Protein AF-A0A6J4S8U5-F1 (afdb_monomer_lite)

Organism: NCBI:txid349277

Sequence (151 aa):
MGKKRGLGLGALLTHLTIWGVVVLVVAAVAVPLFINNRYMAWDGSAKNRLTRAAAAMDECAQSRRGSYAGCEAFTMQGLDRSLEWRDPTAEDGYFAQRRRDKVGLVFVSERGDDSFRLEATSRTGRTFAYEYQDGEVTRTRTGNAEGPVPW

Radius of gyration: 25.32 Å; chains: 1; bounding box: 42×33×89 Å

Foldseek 3Di:
DDPPPDCDVVNVVVVVVVVVVVCVVCCVPVVVVVVVVVQVVQVVVQVVLVVVLVVLLCVVCVVVVQFSQPVAQVNSCVRDVQAAEDELVPPDPPVSVVCLQPARHWYWDPGGGFWIKIWHHTPVSKIWMWITGPNDIAIFIDDDPDDTDHD

Secondary structure (DSSP, 8-state):
--------HHHHHHHHHHHHHHHHHHHHHHHHHHHHHHHHHHHHHHHHHHHHHHHHHHHHHHHTTT--TT--HHHHHHH-TTSEEE-SSSS-TTTSTTTTT-BTEEEEE---SSEEEEEEE-TTS-EEEEEEETTEEEEEEEETTEEEEE-

Structure (mmCIF, N/CA/C/O backbone):
data_AF-A0A6J4S8U5-F1
#
_entry.id   AF-A0A6J4S8U5-F1
#
loop_
_atom_site.group_PDB
_atom_site.id
_atom_site.type_symbol
_atom_site.label_atom_id
_atom_site.label_alt_id
_atom_site.label_comp_id
_atom_site.label_asym_id
_atom_site.label_entity_id
_atom_site.label_seq_id
_atom_site.pdbx_PDB_ins_code
_atom_site.Cartn_x
_atom_site.Cartn_y
_atom_site.Cartn_z
_atom_site.occupancy
_atom_site.B_iso_or_equiv
_atom_site.auth_seq_id
_atom_site.auth_comp_id
_atom_site.auth_asym_id
_atom_site.auth_atom_id
_atom_site.pdbx_PDB_model_num
ATOM 1 N N . MET A 1 1 ? 9.166 12.711 -70.339 1.00 39.44 1 MET A N 1
ATOM 2 C CA . MET A 1 1 ? 10.218 11.716 -70.012 1.00 39.44 1 MET A CA 1
ATOM 3 C C . MET A 1 1 ? 10.375 11.624 -68.496 1.00 39.44 1 MET A C 1
ATOM 5 O O . MET A 1 1 ? 11.027 12.467 -67.897 1.00 39.44 1 MET A O 1
ATOM 9 N N . GLY A 1 2 ? 9.707 10.657 -67.858 1.00 45.06 2 GLY A N 1
ATOM 10 C CA . GLY A 1 2 ? 9.738 10.467 -66.403 1.00 45.06 2 GLY A CA 1
ATOM 11 C C . GLY A 1 2 ? 10.903 9.573 -65.982 1.00 45.06 2 GLY A C 1
ATOM 12 O O . GLY A 1 2 ? 10.894 8.373 -66.245 1.00 45.06 2 GLY A O 1
ATOM 13 N N . LYS A 1 3 ? 11.916 10.153 -65.333 1.00 46.84 3 LYS A N 1
ATOM 14 C CA . LYS A 1 3 ? 13.089 9.435 -64.817 1.00 46.84 3 LYS A CA 1
ATOM 15 C C . LYS A 1 3 ? 12.703 8.703 -63.525 1.00 46.84 3 LYS A C 1
ATOM 17 O O . LYS A 1 3 ? 12.806 9.270 -62.441 1.00 46.84 3 LYS A O 1
ATOM 22 N N . LYS A 1 4 ? 12.243 7.450 -63.629 1.00 53.84 4 LYS A N 1
ATOM 23 C CA . LYS A 1 4 ? 12.067 6.558 -62.470 1.00 53.84 4 LYS A CA 1
ATOM 24 C C . LYS A 1 4 ? 13.448 6.253 -61.881 1.00 53.84 4 LYS A C 1
ATOM 26 O O . LYS A 1 4 ? 14.170 5.396 -62.381 1.00 53.84 4 LYS A O 1
ATOM 31 N N . ARG A 1 5 ? 13.845 6.996 -60.845 1.00 58.00 5 ARG A N 1
ATOM 32 C CA . ARG A 1 5 ? 15.013 6.670 -60.020 1.00 58.00 5 ARG A CA 1
ATOM 33 C C . ARG A 1 5 ? 14.644 5.445 -59.189 1.00 58.00 5 ARG A C 1
ATOM 35 O O . ARG A 1 5 ? 13.982 5.575 -58.166 1.00 58.00 5 ARG A O 1
ATOM 42 N N . GLY A 1 6 ? 15.012 4.260 -59.673 1.00 57.00 6 GLY A N 1
ATOM 43 C CA . GLY A 1 6 ? 14.990 3.054 -58.855 1.00 57.00 6 GLY A CA 1
ATOM 44 C C . GLY A 1 6 ? 15.881 3.296 -57.644 1.00 57.00 6 GLY A C 1
ATOM 45 O O . GLY A 1 6 ? 17.077 3.540 -57.800 1.00 57.00 6 GLY A O 1
ATOM 46 N N . LEU A 1 7 ? 15.281 3.310 -56.456 1.00 60.19 7 LEU A N 1
ATOM 47 C CA . LEU A 1 7 ? 16.003 3.316 -55.194 1.00 60.19 7 LEU A CA 1
ATOM 48 C C . LEU A 1 7 ? 16.856 2.038 -55.190 1.00 60.19 7 LEU A C 1
ATOM 50 O O . LEU A 1 7 ? 16.319 0.939 -55.075 1.00 60.19 7 LEU A O 1
ATOM 54 N N . GLY A 1 8 ? 18.156 2.163 -55.464 1.00 68.94 8 GLY A N 1
ATOM 55 C CA . GLY A 1 8 ? 19.032 1.002 -55.605 1.00 68.94 8 GLY A CA 1
ATOM 56 C C . GLY A 1 8 ? 19.014 0.176 -54.323 1.00 68.94 8 GLY A C 1
ATOM 57 O O . GLY A 1 8 ? 19.049 0.750 -53.235 1.00 68.94 8 GLY A O 1
ATOM 58 N N . LEU A 1 9 ? 18.985 -1.156 -54.437 1.00 69.56 9 LEU A N 1
ATOM 59 C CA . LEU A 1 9 ? 19.006 -2.066 -53.282 1.00 69.56 9 LEU A CA 1
ATOM 60 C C . LEU A 1 9 ? 20.118 -1.718 -52.277 1.00 69.56 9 LEU A C 1
ATOM 62 O O . LEU A 1 9 ? 19.907 -1.840 -51.078 1.00 69.56 9 LEU A O 1
ATOM 66 N N . GLY A 1 10 ? 21.258 -1.195 -52.743 1.00 75.62 10 GLY A N 1
ATOM 67 C CA . GLY A 1 10 ? 22.326 -0.689 -51.877 1.00 75.62 10 GLY A CA 1
ATOM 68 C C . GLY A 1 10 ? 21.901 0.470 -50.967 1.00 75.62 10 GLY A C 1
ATOM 69 O O . GLY A 1 10 ? 22.234 0.467 -49.790 1.00 75.62 10 GLY A O 1
ATOM 70 N N . ALA A 1 11 ? 21.107 1.427 -51.457 1.00 80.62 11 ALA A N 1
ATOM 71 C CA . ALA A 1 11 ? 20.596 2.518 -50.628 1.00 80.62 11 ALA A CA 1
ATOM 72 C C . ALA A 1 11 ? 19.609 2.006 -49.566 1.00 80.62 11 ALA A C 1
ATOM 74 O O . ALA A 1 11 ? 19.639 2.485 -48.435 1.00 80.62 11 ALA A O 1
ATOM 75 N N . LEU A 1 12 ? 18.776 1.017 -49.907 1.00 83.69 12 LEU A N 1
ATOM 76 C CA . LEU A 1 12 ? 17.858 0.379 -48.961 1.00 83.69 12 LEU A CA 1
ATOM 77 C C . LEU A 1 12 ? 18.617 -0.393 -47.872 1.00 83.69 12 LEU A C 1
ATOM 79 O O . LEU A 1 12 ? 18.316 -0.232 -46.692 1.00 83.69 12 LEU A O 1
ATOM 83 N N . LEU A 1 13 ? 19.627 -1.178 -48.259 1.00 86.56 13 LEU A N 1
ATOM 84 C CA . LEU A 1 13 ? 20.480 -1.923 -47.331 1.00 86.56 13 LEU A CA 1
ATOM 85 C C . LEU A 1 13 ? 21.182 -0.979 -46.354 1.00 86.56 13 LEU A C 1
ATOM 87 O O . LEU A 1 13 ? 21.056 -1.160 -45.148 1.00 86.56 13 LEU A O 1
ATOM 91 N N . THR A 1 14 ? 21.825 0.078 -46.854 1.00 90.25 14 THR A N 1
ATOM 92 C CA . THR A 1 14 ? 22.508 1.059 -46.001 1.00 90.25 14 THR A CA 1
ATOM 93 C C . THR A 1 14 ? 21.546 1.764 -45.046 1.00 90.25 14 THR A C 1
ATOM 95 O O . THR A 1 14 ? 21.882 1.953 -43.879 1.0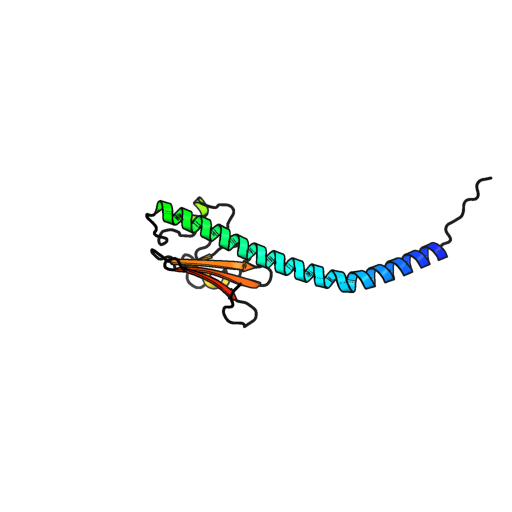0 90.25 14 THR A O 1
ATOM 98 N N . HIS A 1 15 ? 20.335 2.119 -45.492 1.00 87.31 15 HIS A N 1
ATOM 99 C CA . HIS A 1 15 ? 19.336 2.712 -44.598 1.00 87.31 15 HIS A CA 1
ATOM 100 C C . HIS A 1 15 ? 18.929 1.738 -43.491 1.00 87.31 15 HIS A C 1
ATOM 102 O O . HIS A 1 15 ? 18.913 2.132 -42.329 1.00 87.31 15 HIS A O 1
ATOM 108 N N . LEU A 1 16 ? 18.654 0.472 -43.815 1.00 90.12 16 LEU A N 1
ATOM 109 C CA . LEU A 1 16 ? 18.330 -0.540 -42.806 1.00 90.12 16 LEU A CA 1
ATOM 110 C C . LEU A 1 16 ? 19.483 -0.743 -41.812 1.00 90.12 16 LEU A C 1
ATOM 112 O O . LEU A 1 16 ? 19.236 -0.844 -40.612 1.00 90.12 16 LEU A O 1
ATOM 116 N N . THR A 1 17 ? 20.735 -0.733 -42.280 1.00 91.06 17 THR A N 1
ATOM 117 C CA . THR A 1 17 ? 21.914 -0.839 -41.409 1.00 91.06 17 THR A CA 1
ATOM 118 C C . THR A 1 17 ? 22.030 0.352 -40.459 1.00 91.06 17 THR A C 1
ATOM 120 O O . THR A 1 17 ? 22.195 0.155 -39.257 1.00 91.06 17 THR A O 1
ATOM 123 N N . ILE A 1 18 ? 21.907 1.585 -40.963 1.00 94.25 18 ILE A N 1
ATOM 124 C CA . ILE A 1 18 ? 22.008 2.795 -40.132 1.00 94.25 18 ILE A CA 1
ATOM 125 C C . ILE A 1 18 ? 20.870 2.836 -39.107 1.00 94.25 18 ILE A C 1
ATOM 127 O O . ILE A 1 18 ? 21.126 3.046 -37.922 1.00 94.25 18 ILE A O 1
ATOM 131 N N .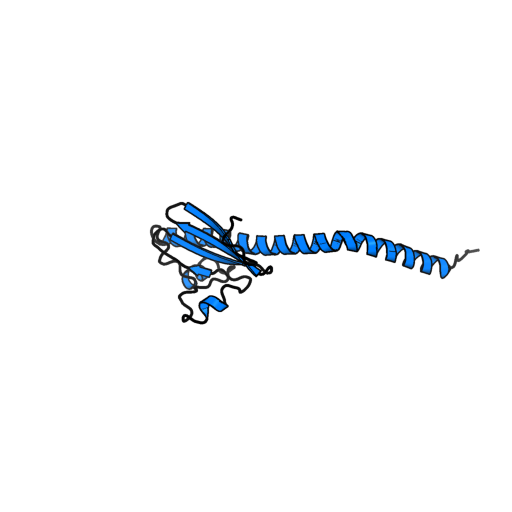 TRP A 1 19 ? 19.630 2.577 -39.533 1.00 94.50 19 TRP A N 1
ATOM 132 C CA . TRP A 1 19 ? 18.485 2.517 -38.621 1.00 94.50 19 TRP A CA 1
ATOM 133 C C . TRP A 1 19 ? 18.662 1.439 -37.551 1.00 94.50 19 TRP A C 1
ATOM 135 O O . TRP A 1 19 ? 18.369 1.694 -36.385 1.00 94.50 19 TRP A O 1
ATOM 145 N N . GLY A 1 20 ? 19.205 0.273 -37.911 1.00 92.75 20 GLY A N 1
ATOM 146 C CA . GLY A 1 20 ? 19.530 -0.784 -36.955 1.00 92.75 20 GLY A CA 1
ATOM 147 C C . GLY A 1 20 ? 20.518 -0.322 -35.883 1.00 92.75 20 GLY A C 1
ATOM 148 O O . GLY A 1 20 ? 20.254 -0.491 -34.695 1.00 92.75 20 GLY A O 1
ATOM 149 N N . VAL A 1 21 ? 21.618 0.328 -36.279 1.00 93.50 21 VAL A N 1
ATOM 150 C CA . VAL A 1 21 ? 22.616 0.854 -35.330 1.00 93.50 21 VAL A CA 1
ATOM 151 C C . VAL A 1 21 ? 22.014 1.920 -34.413 1.00 93.50 21 VAL A C 1
ATOM 153 O O . VAL A 1 21 ? 22.234 1.878 -33.203 1.00 93.50 21 VAL A O 1
ATOM 156 N N . VAL A 1 22 ? 21.211 2.842 -34.950 1.00 94.12 22 VAL A N 1
ATOM 157 C CA . VAL A 1 22 ? 20.546 3.879 -34.142 1.00 94.12 22 VAL A CA 1
ATOM 158 C C . VAL A 1 22 ? 19.613 3.250 -33.104 1.00 94.12 22 VAL A C 1
ATOM 160 O O . VAL A 1 22 ? 19.660 3.629 -31.934 1.00 94.12 22 VAL A O 1
ATOM 163 N N . VAL A 1 23 ? 18.808 2.256 -33.494 1.00 93.31 23 VAL A N 1
ATOM 164 C CA . VAL A 1 23 ? 17.908 1.553 -32.566 1.00 93.31 23 VAL A CA 1
ATOM 165 C C . VAL A 1 23 ? 18.691 0.840 -31.464 1.00 93.31 23 VAL A C 1
ATOM 167 O O . VAL A 1 23 ? 18.280 0.910 -30.309 1.00 93.31 23 VAL A O 1
ATOM 170 N N . LEU A 1 24 ? 19.830 0.214 -31.777 1.00 92.62 24 LEU A N 1
ATOM 171 C CA . LEU A 1 24 ? 20.667 -0.455 -30.774 1.00 92.62 24 LEU A CA 1
ATOM 172 C C . LEU A 1 24 ? 21.190 0.523 -29.713 1.00 92.62 24 LEU A C 1
ATOM 174 O O . LEU A 1 24 ? 21.107 0.237 -28.518 1.00 92.62 24 LEU A O 1
ATOM 178 N N . VAL A 1 25 ? 21.678 1.693 -30.133 1.00 93.06 25 VAL A N 1
ATOM 179 C CA . VAL A 1 25 ? 22.194 2.715 -29.209 1.00 93.06 25 VAL A CA 1
ATOM 180 C C . VAL A 1 25 ? 21.071 3.303 -28.353 1.00 93.06 25 VAL A C 1
ATOM 182 O O . VAL A 1 25 ? 21.223 3.436 -27.139 1.00 93.06 25 VAL A O 1
ATOM 185 N N . VAL A 1 26 ? 19.917 3.612 -28.953 1.00 93.56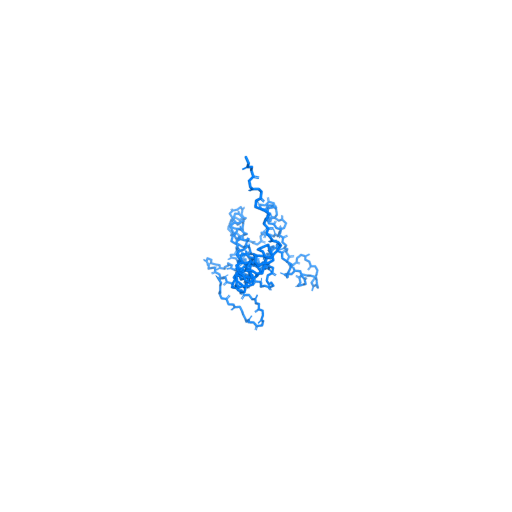 26 VAL A N 1
ATOM 186 C CA . VAL A 1 26 ? 18.763 4.147 -28.213 1.00 93.56 26 VAL A CA 1
ATOM 187 C C . VAL A 1 26 ? 18.217 3.114 -27.225 1.00 93.56 26 VAL A C 1
ATOM 189 O O . VAL A 1 26 ? 17.947 3.454 -26.072 1.00 93.56 26 VAL A O 1
ATOM 192 N N . ALA A 1 27 ? 18.091 1.849 -27.634 1.00 92.06 27 ALA A N 1
ATOM 193 C CA . ALA A 1 27 ? 17.595 0.779 -26.775 1.00 92.06 27 ALA A CA 1
ATOM 194 C C . ALA A 1 27 ? 18.488 0.566 -25.544 1.00 92.06 27 ALA A C 1
ATOM 196 O O . ALA A 1 27 ? 17.960 0.355 -24.453 1.00 92.06 27 ALA A O 1
ATOM 197 N N . ALA A 1 28 ? 19.812 0.691 -25.687 1.00 92.44 28 ALA A N 1
ATOM 198 C CA . ALA A 1 28 ? 20.752 0.527 -24.579 1.00 92.44 28 ALA A CA 1
ATOM 199 C C . ALA A 1 28 ? 20.475 1.483 -23.403 1.00 92.44 28 ALA A C 1
ATOM 201 O O . ALA A 1 28 ? 20.601 1.083 -22.248 1.00 92.44 28 ALA A O 1
ATOM 202 N N . VAL A 1 29 ? 20.053 2.723 -23.678 1.00 88.62 29 VAL A N 1
ATOM 203 C CA . VAL A 1 29 ? 19.744 3.716 -22.632 1.00 88.62 29 VAL A CA 1
ATOM 204 C C . VAL A 1 29 ? 18.266 3.695 -22.247 1.00 88.62 29 VAL A C 1
ATOM 206 O O . VAL A 1 29 ? 17.918 3.823 -21.073 1.00 88.62 29 VAL A O 1
ATOM 209 N N . ALA A 1 30 ? 17.377 3.524 -23.223 1.00 87.75 30 ALA A N 1
ATOM 210 C CA . ALA A 1 30 ? 15.946 3.623 -22.990 1.00 87.75 30 ALA A CA 1
ATOM 211 C C . ALA A 1 30 ? 15.398 2.424 -22.201 1.00 87.75 30 ALA A C 1
ATOM 213 O O . ALA A 1 30 ? 14.564 2.603 -21.315 1.00 87.75 30 ALA A O 1
ATOM 214 N N . VAL A 1 31 ? 15.871 1.203 -22.477 1.00 86.38 31 VAL A N 1
ATOM 215 C CA . VAL A 1 31 ? 15.341 -0.019 -21.845 1.00 86.38 31 VAL A CA 1
ATOM 216 C C . VAL A 1 31 ? 15.522 -0.016 -20.319 1.00 86.38 31 VAL A C 1
ATOM 218 O O . VAL A 1 31 ? 14.520 -0.221 -19.626 1.00 86.38 31 VAL A O 1
ATOM 221 N N . PRO A 1 32 ? 16.714 0.275 -19.753 1.00 87.62 32 PRO A N 1
ATOM 222 C CA . PRO A 1 32 ? 16.878 0.348 -18.300 1.00 87.62 32 PRO A CA 1
ATOM 223 C C . PRO A 1 32 ? 15.963 1.390 -17.644 1.00 87.62 32 PRO A C 1
ATOM 225 O O . PRO A 1 32 ? 15.346 1.114 -16.613 1.00 87.62 32 PRO A O 1
ATOM 228 N N . LEU A 1 33 ? 15.815 2.564 -18.269 1.00 89.69 33 LEU A N 1
ATOM 229 C CA . LEU A 1 33 ? 14.939 3.631 -17.778 1.00 89.69 33 LEU A CA 1
ATOM 230 C C . LEU A 1 33 ? 13.468 3.202 -17.777 1.00 89.69 33 LEU A C 1
ATOM 232 O O . LEU A 1 33 ? 12.757 3.427 -16.796 1.00 89.69 33 LEU A O 1
ATOM 236 N N . PHE A 1 34 ? 13.014 2.540 -18.843 1.00 87.44 34 PHE A N 1
ATOM 237 C CA . PHE A 1 34 ? 11.653 2.016 -18.914 1.00 87.44 34 PHE A CA 1
ATOM 238 C C . PHE A 1 34 ? 11.378 0.981 -17.821 1.00 87.44 34 PHE A C 1
ATOM 240 O O . PHE A 1 34 ? 10.319 1.039 -17.196 1.00 87.44 34 PHE A O 1
ATOM 247 N N . ILE A 1 35 ? 12.316 0.069 -17.551 1.00 86.81 35 ILE A N 1
ATOM 248 C CA . ILE A 1 35 ? 12.167 -0.937 -16.489 1.00 86.81 35 ILE A CA 1
ATOM 249 C C . ILE A 1 35 ? 12.088 -0.261 -15.114 1.00 86.81 35 ILE A C 1
ATOM 251 O O . ILE A 1 35 ? 11.162 -0.536 -14.350 1.00 86.81 35 ILE A O 1
ATOM 255 N N . ASN A 1 36 ? 12.994 0.676 -14.820 1.00 87.69 36 ASN A N 1
ATOM 256 C CA . ASN A 1 36 ? 12.989 1.395 -13.546 1.00 87.69 36 ASN A CA 1
ATOM 257 C C . ASN A 1 36 ? 11.682 2.178 -13.330 1.00 87.69 36 ASN A C 1
ATOM 259 O O . ASN A 1 36 ? 11.056 2.068 -12.276 1.00 87.69 36 ASN A O 1
ATOM 263 N N . ASN A 1 37 ? 11.209 2.901 -14.349 1.00 88.88 37 ASN A N 1
ATOM 264 C CA . ASN A 1 37 ? 9.947 3.638 -14.269 1.00 88.88 37 ASN A CA 1
ATOM 265 C C . ASN A 1 37 ? 8.746 2.710 -14.044 1.00 88.88 37 ASN A C 1
ATOM 267 O O . ASN A 1 37 ? 7.824 3.061 -13.308 1.00 88.88 37 ASN A O 1
ATOM 271 N N . ARG A 1 38 ? 8.749 1.507 -14.635 1.00 91.00 38 ARG A N 1
ATOM 272 C CA . ARG A 1 38 ? 7.701 0.504 -14.394 1.00 91.00 38 ARG A CA 1
ATOM 273 C C . ARG A 1 38 ? 7.709 0.010 -12.951 1.00 91.00 38 ARG A C 1
ATOM 275 O O . ARG A 1 38 ? 6.637 -0.090 -12.361 1.00 91.00 38 ARG A O 1
ATOM 282 N N . TYR A 1 39 ? 8.881 -0.242 -12.374 1.00 90.81 39 TYR A N 1
ATOM 283 C CA . TYR A 1 39 ? 9.003 -0.653 -10.972 1.00 90.81 39 TYR A CA 1
ATOM 284 C C . TYR A 1 39 ? 8.505 0.436 -10.023 1.00 90.81 39 TYR A C 1
ATOM 286 O O . TYR A 1 39 ? 7.692 0.151 -9.146 1.00 90.81 39 TYR A O 1
ATOM 294 N N . MET A 1 40 ? 8.895 1.691 -10.260 1.00 89.50 40 MET A N 1
ATOM 295 C CA . MET A 1 40 ? 8.399 2.831 -9.483 1.00 89.50 40 MET A CA 1
ATOM 296 C C . MET A 1 40 ? 6.879 2.993 -9.604 1.00 89.50 40 MET A C 1
ATOM 298 O O . MET A 1 40 ? 6.207 3.256 -8.610 1.00 89.50 40 MET A O 1
ATOM 302 N N . ALA A 1 41 ? 6.313 2.783 -10.795 1.00 91.69 41 ALA A N 1
ATOM 303 C CA . ALA A 1 41 ? 4.866 2.831 -10.998 1.00 91.69 41 ALA A CA 1
ATOM 304 C C . ALA A 1 41 ? 4.127 1.702 -10.255 1.00 91.69 41 ALA A C 1
ATOM 306 O O . ALA A 1 41 ? 3.043 1.923 -9.715 1.00 91.69 41 ALA A O 1
ATOM 307 N N . TRP A 1 42 ? 4.693 0.493 -10.208 1.00 91.94 42 TRP A N 1
ATOM 308 C CA . TRP A 1 42 ? 4.106 -0.620 -9.458 1.00 91.94 42 TRP A CA 1
ATOM 309 C C . TRP A 1 42 ? 4.160 -0.398 -7.948 1.00 91.94 42 TRP A C 1
ATOM 311 O O . TRP A 1 42 ? 3.161 -0.643 -7.271 1.00 91.94 42 TRP A O 1
ATOM 321 N N . ASP A 1 43 ? 5.279 0.111 -7.437 1.00 92.06 43 ASP A N 1
ATOM 322 C CA . ASP A 1 43 ? 5.426 0.481 -6.028 1.00 92.06 43 ASP A CA 1
ATOM 323 C C . ASP A 1 43 ? 4.468 1.628 -5.671 1.00 92.06 43 ASP A C 1
ATOM 325 O O . ASP A 1 43 ? 3.731 1.548 -4.690 1.00 92.06 43 ASP A O 1
ATOM 329 N N . GLY A 1 44 ? 4.386 2.656 -6.521 1.00 92.88 44 GLY A N 1
ATOM 330 C CA . GLY A 1 44 ? 3.446 3.767 -6.368 1.00 92.88 44 GLY A CA 1
ATOM 331 C C . GLY A 1 44 ? 1.983 3.319 -6.372 1.00 92.88 44 GLY A C 1
ATOM 332 O O . GLY A 1 44 ? 1.179 3.834 -5.598 1.00 92.88 44 GLY A O 1
ATOM 333 N N . SER A 1 45 ? 1.630 2.312 -7.177 1.00 92.94 45 SER 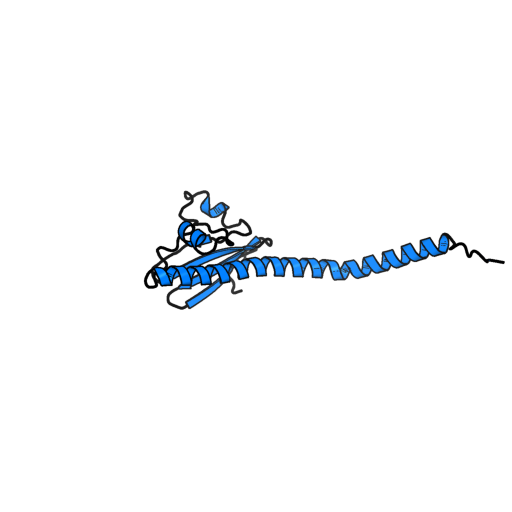A N 1
ATOM 334 C CA . SER A 1 45 ? 0.282 1.735 -7.162 1.00 92.94 45 SER A CA 1
ATOM 335 C C . SER A 1 45 ? -0.052 1.078 -5.820 1.00 92.94 45 SER A C 1
ATOM 337 O O . SER A 1 45 ? -1.163 1.269 -5.328 1.00 92.94 45 SER A O 1
ATOM 339 N N . ALA A 1 46 ? 0.887 0.343 -5.214 1.00 92.31 46 ALA A N 1
ATOM 340 C CA . ALA A 1 46 ? 0.687 -0.269 -3.899 1.00 92.31 46 ALA A CA 1
ATOM 341 C C . ALA A 1 46 ? 0.542 0.796 -2.799 1.00 92.31 46 ALA A C 1
ATOM 343 O O . ALA A 1 46 ? -0.421 0.758 -2.035 1.00 92.31 46 ALA A O 1
ATOM 344 N N . LYS A 1 47 ? 1.421 1.807 -2.787 1.00 94.19 47 LYS A N 1
ATOM 345 C CA . LYS A 1 47 ? 1.333 2.948 -1.860 1.00 94.19 47 LYS A CA 1
ATOM 346 C C . LYS A 1 47 ? -0.008 3.679 -1.969 1.00 94.19 47 LYS A C 1
ATOM 348 O O . LYS A 1 47 ? -0.661 3.921 -0.962 1.00 94.19 47 LYS A O 1
ATOM 353 N N . ASN A 1 48 ? -0.456 3.970 -3.191 1.00 94.44 48 ASN A N 1
ATOM 354 C CA . ASN A 1 48 ? -1.733 4.647 -3.425 1.00 94.44 48 ASN A CA 1
ATOM 355 C C . ASN A 1 48 ? -2.935 3.820 -2.939 1.00 94.44 48 ASN A C 1
ATOM 357 O O . ASN A 1 48 ? -3.891 4.379 -2.406 1.00 94.44 48 ASN A O 1
ATOM 361 N N . ARG A 1 49 ? -2.893 2.487 -3.090 1.00 93.88 49 ARG A N 1
ATOM 362 C CA . ARG A 1 49 ? -3.919 1.598 -2.517 1.00 93.88 49 ARG A CA 1
ATOM 363 C C . ARG A 1 49 ? -3.960 1.714 -0.998 1.00 93.88 49 ARG A C 1
ATOM 365 O O . ARG A 1 49 ? -5.050 1.836 -0.462 1.00 93.88 49 ARG A O 1
ATOM 372 N N . LEU A 1 50 ? -2.805 1.739 -0.329 1.00 94.81 50 LEU A N 1
ATOM 373 C CA . LEU A 1 50 ? -2.733 1.901 1.126 1.00 94.81 50 LEU A CA 1
ATOM 374 C C . LEU A 1 50 ? -3.264 3.252 1.595 1.00 94.81 50 LEU A C 1
ATOM 376 O O . LEU A 1 50 ? -4.017 3.299 2.556 1.00 94.81 50 LEU A O 1
ATOM 380 N N . THR A 1 51 ? -2.926 4.347 0.914 1.00 94.88 51 THR A N 1
ATOM 381 C CA . THR A 1 51 ? -3.441 5.675 1.286 1.00 94.88 51 THR A CA 1
ATOM 382 C C . THR A 1 51 ? -4.955 5.760 1.127 1.00 94.88 51 THR A C 1
ATOM 384 O O . THR A 1 51 ? -5.637 6.309 1.985 1.00 94.88 51 THR A O 1
ATOM 387 N N . ARG A 1 52 ? -5.499 5.180 0.054 1.00 95.19 52 ARG A N 1
ATOM 388 C CA . ARG A 1 52 ? -6.950 5.087 -0.128 1.00 95.19 52 ARG A CA 1
ATOM 389 C C . ARG A 1 52 ? -7.613 4.176 0.900 1.00 95.19 52 ARG A C 1
ATOM 391 O O . ARG A 1 52 ? -8.676 4.505 1.404 1.00 95.19 52 ARG A O 1
ATOM 398 N N . ALA A 1 53 ? -6.978 3.050 1.210 1.00 94.50 53 ALA A N 1
ATOM 399 C CA . ALA A 1 53 ? -7.448 2.134 2.233 1.00 94.50 53 ALA A CA 1
ATOM 400 C C . ALA A 1 53 ? -7.476 2.805 3.614 1.00 94.50 53 ALA A C 1
ATOM 402 O O . ALA A 1 53 ? -8.457 2.658 4.328 1.00 94.50 53 ALA A O 1
ATOM 403 N N . ALA A 1 54 ? -6.457 3.596 3.961 1.00 94.94 54 ALA A N 1
ATOM 404 C CA . ALA A 1 54 ? -6.438 4.381 5.193 1.00 94.94 54 ALA A CA 1
ATOM 405 C C . ALA A 1 54 ? -7.611 5.372 5.247 1.00 94.94 54 ALA A C 1
ATOM 407 O O . ALA A 1 54 ? -8.340 5.388 6.228 1.00 94.94 54 ALA A O 1
ATOM 408 N N . ALA A 1 55 ? -7.884 6.098 4.156 1.00 94.75 55 ALA A N 1
ATOM 409 C CA . ALA A 1 55 ? -9.045 6.990 4.097 1.00 94.75 55 ALA A CA 1
ATOM 410 C C . ALA A 1 55 ? -10.381 6.244 4.300 1.00 94.75 55 ALA A C 1
ATOM 412 O O . ALA A 1 55 ? -11.275 6.742 4.979 1.00 94.75 55 ALA A O 1
ATOM 413 N N . ALA A 1 56 ? -10.512 5.030 3.756 1.00 94.56 56 ALA A N 1
ATOM 414 C CA . ALA A 1 56 ? -11.680 4.191 4.010 1.00 94.56 56 ALA A CA 1
ATOM 415 C C . ALA A 1 56 ? -11.742 3.707 5.474 1.00 94.56 56 ALA A C 1
ATOM 417 O O . ALA A 1 56 ? -12.833 3.554 6.022 1.00 94.56 56 ALA A O 1
ATOM 418 N N . MET A 1 57 ? -10.596 3.437 6.116 1.00 93.81 57 MET A N 1
ATOM 419 C CA . MET A 1 57 ? -10.543 3.065 7.538 1.00 93.81 57 MET A CA 1
ATOM 420 C C . MET A 1 57 ? -11.024 4.222 8.415 1.00 93.81 57 MET A C 1
ATOM 422 O O . MET A 1 57 ? -11.801 3.992 9.338 1.00 93.81 57 MET A O 1
ATOM 426 N N . ASP A 1 58 ? -10.648 5.458 8.081 1.00 93.38 58 ASP A N 1
ATOM 427 C CA . ASP A 1 58 ? -11.124 6.656 8.778 1.00 93.38 58 ASP A CA 1
ATOM 428 C C . ASP A 1 58 ? -12.648 6.809 8.644 1.00 93.38 58 ASP A C 1
ATOM 430 O O . ASP A 1 58 ? -13.344 7.094 9.619 1.00 93.38 58 ASP A O 1
ATOM 434 N N . GLU A 1 59 ? -13.198 6.566 7.450 1.00 94.25 59 GLU A N 1
ATOM 435 C CA . GLU A 1 59 ? -14.650 6.541 7.226 1.00 94.25 59 GLU A CA 1
ATOM 436 C C . GLU A 1 59 ? -15.332 5.448 8.068 1.00 94.25 59 GLU A C 1
ATOM 438 O O . GLU A 1 59 ? -16.366 5.675 8.707 1.00 94.25 59 GLU A O 1
ATOM 443 N N . CYS A 1 60 ? -14.720 4.265 8.139 1.00 93.69 60 CYS A N 1
ATOM 444 C CA . CYS A 1 60 ? -15.202 3.174 8.971 1.00 93.69 60 CYS A CA 1
ATOM 445 C C . CYS A 1 60 ? -15.235 3.550 10.463 1.00 93.69 60 CYS A C 1
ATOM 447 O O . CYS A 1 60 ? -16.251 3.309 11.128 1.00 93.69 60 CYS A O 1
ATOM 449 N N . ALA A 1 61 ? -14.177 4.179 10.976 1.00 93.69 61 ALA A N 1
ATOM 450 C CA . ALA A 1 61 ? -14.085 4.625 12.363 1.00 93.69 61 ALA A CA 1
ATOM 451 C C . ALA A 1 61 ? -15.101 5.727 12.692 1.00 93.69 61 ALA A C 1
ATOM 453 O O . ALA A 1 61 ? -15.728 5.688 13.754 1.00 93.69 61 ALA A O 1
ATOM 454 N N . GLN A 1 62 ? -15.364 6.658 11.766 1.00 92.94 62 GLN A N 1
ATOM 455 C CA . GLN A 1 62 ? -16.395 7.691 11.947 1.00 92.94 62 GLN A CA 1
ATOM 456 C C . GLN A 1 62 ? -17.776 7.083 12.229 1.00 92.94 62 GLN A C 1
ATOM 458 O O . GLN A 1 62 ? -18.490 7.542 13.122 1.00 92.94 62 GLN A O 1
ATOM 463 N N . SER A 1 63 ? -18.132 5.995 11.539 1.00 91.81 63 SER A N 1
ATOM 464 C CA . SER A 1 63 ? -19.394 5.277 11.784 1.00 91.81 63 SER A CA 1
ATOM 465 C C . SER A 1 63 ? -19.430 4.505 13.116 1.00 91.81 63 SER A C 1
ATOM 467 O O . SER A 1 63 ? -20.501 4.110 13.579 1.00 91.81 63 SER A O 1
ATOM 469 N N . ARG A 1 64 ? -18.272 4.307 13.758 1.00 91.50 64 ARG A N 1
ATOM 470 C CA . ARG A 1 64 ? -18.066 3.464 14.949 1.00 91.50 64 ARG A CA 1
ATOM 471 C C . ARG A 1 64 ? -17.544 4.239 16.158 1.00 91.50 64 ARG A C 1
ATOM 473 O O . ARG A 1 64 ? -16.860 3.680 17.009 1.00 91.50 64 ARG A O 1
ATOM 480 N N . ARG A 1 65 ? -17.906 5.522 16.271 1.00 90.88 65 ARG A N 1
ATOM 481 C CA . ARG A 1 65 ? -17.506 6.395 17.395 1.00 90.88 65 ARG A CA 1
ATOM 482 C C . ARG A 1 65 ? -15.982 6.540 17.543 1.00 90.88 65 ARG A C 1
ATOM 484 O O . ARG A 1 65 ? -15.501 6.722 18.653 1.00 90.88 65 ARG A O 1
ATOM 491 N N . GLY A 1 66 ? -15.246 6.453 16.439 1.00 88.81 66 GLY A N 1
ATOM 492 C CA . GLY A 1 66 ? -13.787 6.560 16.409 1.00 88.81 66 GLY A CA 1
ATOM 493 C C . GLY A 1 66 ? -13.040 5.229 16.505 1.00 88.81 66 GLY A C 1
ATOM 494 O O . GLY A 1 66 ? -11.844 5.233 16.263 1.00 88.81 66 GLY A O 1
ATOM 495 N N . SER A 1 67 ? -13.716 4.104 16.778 1.00 91.62 67 SER A N 1
ATOM 496 C CA . SER A 1 67 ? -13.047 2.802 16.928 1.00 91.62 67 SER A CA 1
ATOM 497 C C . SER A 1 67 ? -12.785 2.099 15.589 1.00 91.62 67 SER A C 1
ATOM 499 O O . SER A 1 67 ? -13.699 1.948 14.767 1.00 91.62 67 SER A O 1
ATOM 501 N N . TYR A 1 68 ? -11.565 1.581 15.404 1.00 91.00 68 TYR A N 1
ATOM 502 C CA . TYR A 1 68 ? -11.180 0.759 14.245 1.00 91.00 68 TYR A CA 1
ATOM 503 C C . TYR A 1 68 ? -11.421 -0.749 14.439 1.00 91.00 68 TYR A C 1
ATOM 505 O O . TYR A 1 68 ? -11.321 -1.519 13.477 1.00 91.00 68 TYR A O 1
ATOM 513 N N . ALA A 1 69 ? -11.789 -1.204 15.642 1.00 88.44 69 ALA A N 1
ATOM 514 C CA . ALA A 1 69 ? -11.892 -2.627 15.979 1.00 88.44 69 ALA A CA 1
ATOM 515 C C . ALA A 1 69 ? -12.867 -3.385 15.052 1.00 88.44 69 ALA A C 1
ATOM 517 O O . ALA A 1 69 ? -12.609 -4.514 14.626 1.00 88.44 69 ALA A O 1
ATOM 518 N N . GLY A 1 70 ? -13.965 -2.730 14.663 1.00 86.62 70 GLY A N 1
ATOM 519 C CA . GLY A 1 70 ? -14.993 -3.282 13.774 1.00 86.62 70 GLY A CA 1
ATOM 520 C C . GLY A 1 70 ? -14.724 -3.132 12.270 1.00 86.62 70 GLY A C 1
ATOM 521 O O . GLY A 1 70 ? -15.603 -3.469 11.476 1.00 86.62 70 GLY A O 1
ATOM 522 N N . CYS A 1 71 ? -13.563 -2.615 11.865 1.00 90.25 71 CYS A N 1
ATOM 523 C CA . CYS A 1 71 ? -13.211 -2.334 10.469 1.00 90.25 71 CYS A CA 1
ATOM 524 C C . CYS A 1 71 ? -12.522 -3.525 9.788 1.00 90.25 71 CYS A C 1
ATOM 526 O O . CYS A 1 71 ? -11.415 -3.426 9.268 1.00 90.25 71 CYS A O 1
ATOM 528 N N . GLU A 1 72 ? -13.165 -4.690 9.829 1.00 89.94 72 GLU A N 1
ATOM 529 C CA . GLU A 1 72 ? -12.675 -5.912 9.181 1.00 89.94 72 GLU A CA 1
ATOM 530 C C . GLU A 1 72 ? -12.819 -5.874 7.657 1.00 89.94 72 GLU A C 1
ATOM 532 O O . GLU A 1 72 ? -13.654 -5.147 7.117 1.00 89.94 72 GLU A O 1
ATOM 537 N N . ALA A 1 73 ? -12.073 -6.727 6.950 1.00 87.81 73 ALA A N 1
ATOM 538 C CA . ALA A 1 73 ? -12.078 -6.758 5.485 1.00 87.81 73 ALA A CA 1
ATOM 539 C C . ALA A 1 73 ? -13.486 -6.857 4.868 1.00 87.81 73 ALA A C 1
ATOM 541 O O . ALA A 1 73 ? -13.754 -6.201 3.863 1.00 87.81 73 ALA A O 1
ATOM 542 N N . PHE A 1 74 ? -14.397 -7.622 5.482 1.00 87.25 74 PHE A N 1
ATOM 543 C CA . PHE A 1 74 ? -15.786 -7.733 5.026 1.00 87.25 74 PHE A CA 1
ATOM 544 C C . PHE A 1 74 ? -16.538 -6.397 5.113 1.00 87.25 74 PHE A C 1
ATOM 546 O O . PHE A 1 74 ? -17.188 -5.983 4.153 1.00 87.25 74 PHE A O 1
ATOM 553 N N . THR A 1 75 ? -16.399 -5.683 6.233 1.00 89.25 75 THR A N 1
ATOM 554 C CA . THR A 1 75 ? -16.952 -4.331 6.396 1.00 89.25 75 THR A CA 1
ATOM 555 C C . THR A 1 75 ? -16.344 -3.376 5.372 1.00 89.25 75 THR A C 1
ATOM 557 O O . THR A 1 75 ? -17.063 -2.636 4.699 1.00 89.25 75 THR A O 1
ATOM 560 N N . MET A 1 76 ? -15.021 -3.411 5.228 1.00 89.94 76 MET A N 1
ATOM 561 C CA . MET A 1 76 ? -14.279 -2.505 4.356 1.00 89.94 76 MET A CA 1
ATOM 562 C C . MET A 1 76 ? -14.616 -2.703 2.875 1.00 89.94 76 MET A C 1
ATOM 564 O O . MET A 1 76 ? -14.687 -1.734 2.121 1.00 89.94 76 MET A O 1
ATOM 568 N N . GLN A 1 77 ? -14.921 -3.937 2.467 1.00 89.06 77 GLN A N 1
ATOM 569 C CA . GLN A 1 77 ? -15.409 -4.245 1.124 1.00 89.06 77 GLN A CA 1
ATOM 570 C C . GLN A 1 77 ? -16.760 -3.578 0.818 1.00 89.06 77 GLN A C 1
ATOM 572 O O . GLN A 1 77 ? -17.053 -3.278 -0.341 1.00 89.06 77 GLN A O 1
ATOM 577 N N . GLY A 1 78 ? -17.579 -3.326 1.842 1.00 87.06 78 GLY A N 1
ATOM 578 C CA . GLY A 1 78 ? -18.803 -2.539 1.718 1.00 87.06 78 GLY A CA 1
ATOM 579 C C . GLY A 1 78 ? -18.544 -1.056 1.435 1.00 87.06 78 GLY A C 1
ATOM 580 O O . GLY A 1 78 ? -19.307 -0.463 0.672 1.00 87.06 78 GLY A O 1
ATOM 581 N N . LEU A 1 79 ? -17.469 -0.494 2.003 1.00 89.44 79 LEU A N 1
ATOM 582 C CA . LEU A 1 79 ? -17.097 0.924 1.899 1.00 89.44 79 LEU A CA 1
ATOM 583 C C . LEU A 1 79 ? -16.340 1.239 0.600 1.00 89.44 79 LEU A C 1
ATOM 585 O O . LEU A 1 79 ? -16.778 2.080 -0.179 1.00 89.44 79 LEU A O 1
ATOM 589 N N . ASP A 1 80 ? -15.250 0.519 0.310 1.00 89.56 80 ASP A N 1
ATOM 590 C CA . ASP A 1 80 ? -14.505 0.665 -0.948 1.00 89.56 80 ASP A CA 1
ATOM 591 C C . ASP A 1 80 ? -14.435 -0.670 -1.698 1.00 89.56 80 ASP A C 1
ATOM 593 O O . ASP A 1 80 ? -13.583 -1.520 -1.433 1.00 89.56 80 ASP A O 1
ATOM 597 N N . ARG A 1 81 ? -15.309 -0.820 -2.701 1.00 88.38 81 ARG A N 1
ATOM 598 C CA . ARG A 1 81 ? -15.358 -1.996 -3.591 1.00 88.38 81 ARG A CA 1
ATOM 599 C C . ARG A 1 81 ? -14.244 -2.038 -4.633 1.00 88.38 81 ARG A C 1
ATOM 601 O O . ARG A 1 81 ? -14.086 -3.047 -5.316 1.00 88.38 81 ARG A O 1
ATOM 608 N N . SER A 1 82 ? -13.518 -0.941 -4.823 1.00 89.50 82 SER A N 1
ATOM 609 C CA . SER A 1 82 ? -12.422 -0.872 -5.792 1.00 89.50 82 SER A CA 1
ATOM 610 C C . SER A 1 82 ? -11.095 -1.383 -5.219 1.00 89.50 82 SER A C 1
ATOM 612 O O . SER A 1 82 ? -10.126 -1.555 -5.966 1.00 89.50 82 SER A O 1
ATOM 614 N N . LEU A 1 83 ? -11.047 -1.638 -3.909 1.00 89.50 83 LEU A N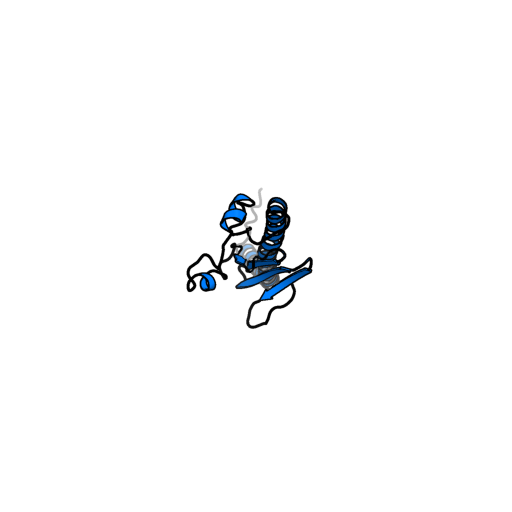 1
ATOM 615 C CA . LEU A 1 83 ? -9.967 -2.350 -3.237 1.00 89.50 83 LEU A CA 1
ATOM 616 C C . LEU A 1 83 ? -10.386 -3.788 -2.958 1.00 89.50 83 LEU A C 1
ATOM 618 O O . LEU A 1 83 ? -11.523 -4.075 -2.588 1.00 89.50 83 LEU A O 1
ATOM 622 N N . GLU A 1 84 ? -9.436 -4.702 -3.119 1.00 90.06 84 GLU A N 1
ATOM 623 C CA . GLU A 1 84 ? -9.630 -6.087 -2.721 1.00 90.06 84 GLU A CA 1
ATOM 624 C C . GLU A 1 84 ? -9.104 -6.270 -1.296 1.00 90.06 84 GLU A C 1
ATOM 626 O O . GLU A 1 84 ? -7.908 -6.472 -1.073 1.00 90.06 84 GLU A O 1
ATOM 631 N N . TRP A 1 85 ? -10.016 -6.139 -0.335 1.00 89.31 85 TRP A N 1
ATOM 632 C CA . TRP A 1 85 ? -9.734 -6.251 1.090 1.00 89.31 85 TRP A CA 1
ATOM 633 C C . TRP A 1 85 ? -9.558 -7.702 1.519 1.00 89.31 85 TRP A C 1
ATOM 635 O O . TRP A 1 85 ? -10.300 -8.591 1.095 1.00 89.31 85 TRP A O 1
ATOM 645 N N . ARG A 1 86 ? -8.589 -7.939 2.397 1.00 88.06 86 ARG A N 1
ATOM 646 C CA . ARG A 1 86 ? -8.311 -9.244 2.991 1.00 88.06 86 ARG A CA 1
ATOM 647 C C . ARG A 1 86 ? -8.003 -9.097 4.466 1.00 88.06 86 ARG A C 1
ATOM 649 O O . ARG A 1 86 ? -7.364 -8.137 4.881 1.00 88.06 86 ARG A O 1
ATOM 656 N N . ASP A 1 87 ? -8.440 -10.077 5.239 1.00 79.25 87 ASP A N 1
ATOM 657 C CA . ASP A 1 87 ? -8.110 -10.163 6.651 1.00 79.25 87 ASP A CA 1
ATOM 658 C C . ASP A 1 87 ? -7.184 -11.365 6.867 1.00 79.25 87 ASP A C 1
ATOM 660 O O . ASP A 1 87 ? -7.571 -12.491 6.541 1.00 79.25 87 ASP A O 1
ATOM 664 N N . PRO A 1 88 ? -5.953 -11.162 7.358 1.00 68.00 88 PRO A N 1
ATOM 665 C CA . PRO A 1 88 ? -5.044 -12.254 7.636 1.00 68.00 88 PRO A CA 1
ATOM 666 C C . PRO A 1 88 ? -5.440 -13.051 8.887 1.00 68.00 88 PRO A C 1
ATOM 668 O O . PRO A 1 88 ? -4.910 -14.139 9.066 1.00 68.00 88 PRO A O 1
ATOM 671 N N . THR A 1 89 ? -6.327 -12.560 9.762 1.00 63.44 89 THR A N 1
ATOM 672 C CA . THR A 1 89 ? -6.787 -13.339 10.930 1.00 63.44 89 THR A CA 1
ATOM 673 C C . THR A 1 89 ? -8.013 -14.199 10.621 1.00 63.44 89 THR A C 1
ATOM 675 O O . THR A 1 89 ? -8.250 -15.179 11.321 1.00 63.44 89 THR A O 1
ATOM 678 N N . ALA A 1 90 ? -8.754 -13.882 9.552 1.00 56.25 90 ALA A N 1
ATOM 679 C CA . ALA A 1 90 ? -9.908 -14.662 9.095 1.00 56.25 90 ALA A CA 1
ATOM 680 C C . ALA A 1 90 ? -9.531 -15.882 8.229 1.00 56.25 90 ALA A C 1
ATOM 682 O O . ALA A 1 90 ? -10.376 -16.740 7.982 1.00 56.25 90 ALA A O 1
ATOM 683 N N . GLU A 1 91 ? -8.287 -15.971 7.743 1.00 52.50 91 GLU A N 1
ATOM 684 C CA . GLU A 1 91 ? -7.774 -17.167 7.067 1.00 52.50 91 GLU A CA 1
ATOM 685 C C . GLU A 1 91 ? -7.072 -18.064 8.101 1.00 52.50 91 GLU A C 1
ATOM 687 O O . GLU A 1 91 ? -6.047 -17.668 8.655 1.00 52.50 91 GLU A O 1
ATOM 692 N N . ASP A 1 92 ? -7.610 -19.269 8.345 1.00 49.59 92 ASP A N 1
ATOM 693 C CA . ASP A 1 92 ? -7.013 -20.303 9.205 1.00 49.59 92 ASP A CA 1
ATOM 694 C C . ASP A 1 92 ? -5.480 -20.323 9.075 1.00 49.59 92 ASP A C 1
ATOM 696 O O . ASP A 1 92 ? -4.940 -20.373 7.960 1.00 49.59 92 ASP A O 1
ATOM 700 N N . GLY A 1 93 ? -4.804 -20.249 10.230 1.00 49.94 93 GLY A N 1
ATOM 701 C CA . GLY A 1 93 ? -3.428 -19.779 10.480 1.00 49.94 93 GLY A CA 1
ATOM 702 C C . GLY A 1 93 ? -2.247 -20.477 9.789 1.00 49.94 93 GLY A C 1
ATOM 703 O O . GLY A 1 93 ? -1.144 -20.496 10.323 1.00 49.94 93 GLY A O 1
ATOM 704 N N . TYR A 1 94 ? -2.428 -21.011 8.589 1.00 43.19 94 TYR A N 1
ATOM 705 C CA . TYR A 1 94 ? -1.371 -21.498 7.706 1.00 43.19 94 TYR A CA 1
ATOM 706 C C . TYR A 1 94 ? -1.437 -20.868 6.298 1.00 43.19 94 TYR A C 1
ATOM 708 O O . TYR A 1 94 ? -0.422 -20.800 5.601 1.00 43.19 94 TYR A O 1
ATOM 716 N N . PHE A 1 95 ? -2.600 -20.348 5.874 1.00 45.62 95 PHE A N 1
ATOM 717 C CA . PHE A 1 95 ? -2.776 -19.729 4.548 1.00 45.62 95 PHE A CA 1
ATOM 718 C C . PHE A 1 95 ? -2.656 -18.199 4.545 1.00 45.62 95 PHE A C 1
ATOM 720 O O . PHE A 1 95 ? -2.250 -17.642 3.524 1.00 45.62 95 PHE A O 1
ATOM 727 N N . ALA A 1 96 ? -2.893 -17.538 5.682 1.00 52.91 96 ALA A N 1
ATOM 728 C CA . ALA A 1 96 ? -2.818 -16.083 5.818 1.00 52.91 96 ALA A CA 1
ATOM 729 C C . ALA A 1 96 ? -1.434 -15.495 5.488 1.00 52.91 96 ALA A C 1
ATOM 731 O O . ALA A 1 96 ? -1.319 -14.440 4.868 1.00 52.91 96 ALA A O 1
ATOM 732 N N . GLN A 1 97 ? -0.353 -16.184 5.870 1.00 51.97 97 GLN A N 1
ATOM 733 C CA . GLN A 1 97 ? 1.017 -15.714 5.623 1.00 51.97 97 GLN A CA 1
ATOM 734 C C . GLN A 1 97 ? 1.462 -15.890 4.168 1.00 51.97 97 GLN A C 1
ATOM 736 O O . GLN A 1 97 ? 2.200 -15.052 3.660 1.00 51.97 97 GLN A O 1
ATOM 741 N N . ARG A 1 98 ? 0.981 -16.928 3.470 1.00 50.47 98 ARG A N 1
ATOM 742 C CA . ARG A 1 98 ? 1.330 -17.197 2.061 1.00 50.47 98 ARG A CA 1
ATOM 743 C C . ARG A 1 98 ? 0.494 -16.414 1.047 1.00 50.47 98 ARG A C 1
ATOM 745 O O . ARG A 1 98 ? 0.566 -16.705 -0.143 1.00 50.47 98 ARG A O 1
ATOM 752 N N . ARG A 1 99 ? -0.378 -15.516 1.510 1.00 57.00 99 ARG A N 1
ATOM 753 C CA . ARG A 1 99 ? -1.161 -14.641 0.631 1.00 57.00 99 ARG A CA 1
ATOM 754 C C . ARG A 1 99 ? -0.830 -13.169 0.793 1.00 57.00 99 ARG A C 1
ATOM 756 O O . ARG A 1 99 ? -1.218 -12.409 -0.090 1.00 57.00 99 ARG A O 1
ATOM 763 N N . ARG A 1 100 ? -0.102 -12.765 1.845 1.00 61.38 100 ARG A N 1
ATOM 764 C CA . ARG A 1 100 ? 0.315 -11.362 2.036 1.00 61.38 100 ARG A CA 1
ATOM 765 C C . ARG A 1 100 ? 1.172 -10.830 0.890 1.00 61.38 100 ARG A C 1
ATOM 767 O O . ARG A 1 100 ? 1.199 -9.632 0.677 1.00 61.38 100 ARG A O 1
ATOM 774 N N . ASP A 1 101 ? 1.812 -11.715 0.133 1.00 63.88 101 ASP A N 1
ATOM 775 C CA . ASP A 1 101 ? 2.618 -11.442 -1.056 1.00 63.88 101 ASP A CA 1
ATOM 776 C C . ASP A 1 101 ? 1.796 -11.248 -2.345 1.00 63.88 101 ASP A C 1
ATOM 778 O O . ASP A 1 101 ? 2.344 -10.880 -3.391 1.00 63.88 101 ASP A O 1
ATOM 782 N N . LYS A 1 102 ? 0.477 -11.477 -2.312 1.00 74.69 102 LYS A N 1
ATOM 783 C CA . LYS A 1 102 ? -0.361 -11.319 -3.501 1.00 74.69 102 LYS A CA 1
ATOM 784 C C . LYS A 1 102 ? -0.515 -9.851 -3.878 1.00 74.69 102 LYS A C 1
ATOM 786 O O . LYS A 1 102 ? -1.072 -9.026 -3.156 1.00 74.69 102 LYS A O 1
ATOM 791 N N . VAL A 1 103 ? -0.081 -9.559 -5.096 1.00 83.00 103 VAL A N 1
ATOM 792 C CA . VAL A 1 103 ? -0.186 -8.238 -5.706 1.00 83.00 103 VAL A CA 1
ATOM 793 C C . VAL A 1 103 ? -1.642 -7.800 -5.825 1.00 83.00 103 VAL A C 1
ATOM 795 O O . VAL A 1 103 ? -2.473 -8.514 -6.382 1.00 83.00 103 VAL A O 1
ATOM 798 N N . GLY A 1 104 ? -1.908 -6.558 -5.424 1.00 81.81 104 GLY A N 1
ATOM 799 C CA . GLY A 1 104 ? -3.193 -5.893 -5.652 1.00 81.81 104 GLY A CA 1
ATOM 800 C C . GLY A 1 104 ? -4.213 -6.065 -4.530 1.00 81.81 104 GLY A C 1
ATOM 801 O O . GLY A 1 104 ? -5.258 -5.418 -4.595 1.00 81.81 104 GLY A O 1
ATOM 802 N N . LEU A 1 105 ? -3.884 -6.849 -3.504 1.00 86.81 105 LEU A N 1
ATOM 803 C CA . LEU A 1 105 ? -4.673 -6.986 -2.283 1.00 86.81 105 LEU A CA 1
ATOM 804 C C . LEU A 1 105 ? -4.278 -5.922 -1.254 1.00 86.81 105 LEU A C 1
ATOM 806 O O . LEU A 1 105 ? -3.145 -5.432 -1.264 1.00 86.81 105 LEU A O 1
ATOM 810 N N . VAL A 1 106 ? -5.218 -5.592 -0.369 1.00 90.69 106 VAL A N 1
ATOM 811 C CA . VAL A 1 106 ? -4.974 -4.806 0.844 1.00 90.69 106 VAL A CA 1
ATOM 812 C C . VAL A 1 106 ? -5.328 -5.668 2.047 1.00 90.69 106 VAL A C 1
ATOM 814 O O . VAL A 1 106 ? -6.476 -6.084 2.200 1.00 90.69 106 VAL A O 1
ATOM 817 N N . PHE A 1 107 ? -4.342 -5.935 2.893 1.00 89.12 107 PHE A N 1
ATOM 818 C CA . PHE A 1 107 ? -4.519 -6.671 4.138 1.00 89.12 107 PHE A CA 1
ATOM 819 C C . PHE A 1 107 ? -4.781 -5.701 5.276 1.00 89.12 107 PHE A C 1
ATOM 821 O O . PHE A 1 107 ? -4.046 -4.729 5.404 1.00 89.12 107 PHE A O 1
ATOM 828 N N . VAL A 1 108 ? -5.791 -5.974 6.099 1.00 87.94 108 VAL A N 1
ATOM 829 C CA . VAL A 1 108 ? -6.087 -5.210 7.316 1.00 87.94 108 VAL A CA 1
ATOM 830 C C . VAL A 1 108 ? -5.835 -6.074 8.549 1.00 87.94 108 VAL A C 1
ATOM 832 O O . VAL A 1 108 ? -6.382 -7.163 8.659 1.00 87.94 108 VAL A O 1
ATOM 835 N N . SER A 1 109 ? -5.005 -5.613 9.480 1.00 85.00 109 SER A N 1
ATOM 836 C CA . SER A 1 109 ? -4.651 -6.323 10.715 1.00 85.00 109 SER A CA 1
ATOM 837 C C . SER A 1 109 ? -4.508 -5.368 11.902 1.00 85.00 109 SER A C 1
ATOM 839 O O . SER A 1 109 ? -4.601 -4.157 11.728 1.00 85.00 109 SER A O 1
ATOM 841 N N . GLU A 1 110 ? -4.295 -5.919 13.106 1.00 82.75 110 GLU A N 1
ATOM 842 C CA . GLU A 1 110 ? -3.966 -5.151 14.331 1.00 82.75 110 GLU A CA 1
ATOM 843 C C . GLU A 1 110 ? -4.958 -4.012 14.619 1.00 82.75 110 GLU A C 1
ATOM 845 O O . GLU A 1 110 ? -4.604 -2.902 15.014 1.00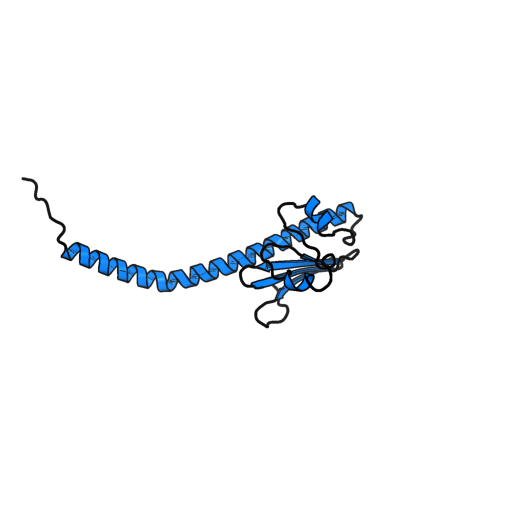 82.75 110 GLU A O 1
ATOM 850 N N . ARG A 1 111 ? -6.237 -4.317 14.383 1.00 88.75 111 ARG A N 1
ATOM 851 C CA . ARG A 1 111 ? -7.366 -3.416 14.587 1.00 88.75 111 ARG A CA 1
ATOM 852 C C . ARG A 1 111 ? -7.661 -3.312 16.079 1.00 88.75 111 ARG A C 1
ATOM 854 O O . ARG A 1 111 ? -8.099 -4.288 16.686 1.00 88.75 111 ARG A O 1
ATOM 861 N N . GLY A 1 112 ? -7.414 -2.142 16.642 1.00 85.56 112 GLY A N 1
ATOM 862 C CA . GLY A 1 112 ? -7.777 -1.766 18.001 1.00 85.56 112 GLY A CA 1
ATOM 863 C C . GLY A 1 112 ? -8.802 -0.642 17.992 1.00 85.56 112 GLY A C 1
ATOM 864 O O . GLY A 1 112 ? -9.347 -0.292 16.945 1.00 85.56 112 GLY A O 1
ATOM 865 N N . ASP A 1 113 ? -9.057 -0.056 19.156 1.00 90.12 113 ASP A N 1
ATOM 866 C CA . ASP A 1 113 ? -9.894 1.141 19.224 1.00 90.12 113 ASP A CA 1
ATOM 867 C C . ASP A 1 113 ? -9.217 2.320 18.519 1.00 90.12 113 ASP A C 1
ATOM 869 O O . ASP A 1 113 ? -9.834 2.928 17.655 1.00 90.12 113 ASP A O 1
ATOM 873 N N . ASP A 1 114 ? -7.918 2.522 18.744 1.00 91.88 114 ASP A N 1
ATOM 874 C CA . ASP A 1 114 ? -7.166 3.658 18.192 1.00 91.88 114 ASP A CA 1
ATOM 875 C C . ASP A 1 114 ? -6.015 3.222 17.272 1.00 91.88 114 ASP A C 1
ATOM 877 O O . ASP A 1 114 ? -5.073 3.980 17.028 1.00 91.88 114 ASP A O 1
ATOM 881 N N . SER A 1 115 ? -6.051 1.979 16.781 1.00 92.19 115 SER A N 1
ATOM 882 C CA . SER A 1 115 ? -4.977 1.422 15.960 1.00 92.19 115 SER A CA 1
ATOM 883 C C . SER A 1 115 ? -5.478 0.596 14.787 1.00 92.19 115 SER A C 1
ATOM 885 O O . SER A 1 115 ? -6.489 -0.104 14.872 1.00 92.19 115 SER A O 1
ATOM 887 N N . PHE A 1 116 ? -4.721 0.622 13.696 1.00 92.62 116 PHE A N 1
ATOM 888 C CA . PHE A 1 116 ? -4.858 -0.347 12.621 1.00 92.62 116 PHE A CA 1
ATOM 889 C C . PHE A 1 116 ? -3.567 -0.469 11.819 1.00 92.62 116 PHE A C 1
ATOM 891 O O . PHE A 1 116 ? -2.774 0.467 11.714 1.00 92.62 116 PHE A O 1
ATOM 898 N N . ARG A 1 117 ? -3.403 -1.612 11.157 1.00 92.62 117 ARG A N 1
ATOM 899 C CA . ARG A 1 117 ? -2.313 -1.856 10.218 1.00 92.62 117 ARG A CA 1
ATOM 900 C C . ARG A 1 117 ? -2.859 -2.300 8.869 1.00 92.62 117 ARG A C 1
ATOM 902 O O . ARG A 1 117 ? -3.683 -3.208 8.788 1.00 92.62 117 ARG A O 1
ATOM 909 N N . LEU A 1 118 ? -2.375 -1.669 7.806 1.00 92.75 118 LEU A N 1
ATOM 910 C CA . LEU A 1 118 ? -2.677 -2.003 6.420 1.00 92.75 118 LEU A CA 1
ATOM 911 C C . LEU A 1 118 ? -1.413 -2.435 5.693 1.00 92.75 118 LEU A C 1
ATOM 913 O O . LEU A 1 118 ? -0.376 -1.790 5.829 1.00 92.75 118 LEU A O 1
ATOM 917 N N . GLU A 1 119 ? -1.502 -3.470 4.864 1.00 91.81 119 GLU A N 1
ATOM 918 C CA . GLU A 1 119 ? -0.370 -3.955 4.072 1.00 91.81 119 GLU A CA 1
ATOM 919 C C . GLU A 1 119 ? -0.755 -4.235 2.618 1.00 91.81 119 GLU A C 1
ATOM 921 O O . GLU A 1 119 ? -1.848 -4.720 2.326 1.00 91.81 119 GLU A O 1
ATOM 926 N N . ALA A 1 120 ? 0.150 -3.923 1.690 1.00 91.38 120 ALA A N 1
ATOM 927 C CA . ALA A 1 120 ? -0.028 -4.186 0.267 1.00 91.38 120 ALA A CA 1
ATOM 928 C C . ALA A 1 120 ? 1.305 -4.532 -0.401 1.00 91.38 120 ALA A C 1
ATOM 930 O O . ALA A 1 120 ? 2.314 -3.848 -0.207 1.00 91.38 120 ALA A O 1
ATOM 931 N N . THR A 1 121 ? 1.291 -5.549 -1.262 1.00 90.19 121 THR A N 1
ATOM 932 C CA . THR A 1 121 ? 2.472 -5.968 -2.023 1.00 90.19 121 THR A CA 1
ATOM 933 C C . THR A 1 121 ? 2.418 -5.457 -3.457 1.00 90.19 121 THR A C 1
ATOM 935 O O . THR A 1 121 ? 1.418 -5.556 -4.175 1.00 90.19 121 THR A O 1
ATOM 938 N N . SER A 1 122 ? 3.531 -4.873 -3.880 1.00 90.38 122 SER A N 1
ATOM 939 C CA . SER A 1 122 ? 3.762 -4.404 -5.244 1.00 90.38 122 SER A CA 1
ATOM 940 C C . SER A 1 122 ? 4.210 -5.545 -6.162 1.00 90.38 122 SER A C 1
ATOM 942 O O . SER A 1 122 ? 4.723 -6.569 -5.718 1.00 90.38 122 SER A O 1
ATOM 944 N N . ARG A 1 123 ? 4.106 -5.346 -7.482 1.00 88.25 123 ARG A N 1
ATOM 945 C CA . ARG A 1 123 ? 4.626 -6.313 -8.473 1.00 88.25 123 ARG A CA 1
ATOM 946 C C . ARG A 1 123 ? 6.141 -6.498 -8.426 1.00 88.25 123 ARG A C 1
ATOM 948 O O . ARG A 1 123 ? 6.638 -7.448 -9.016 1.00 88.25 123 ARG A O 1
ATOM 955 N N . THR A 1 124 ? 6.864 -5.604 -7.755 1.00 86.62 124 THR A N 1
ATOM 956 C CA . THR A 1 124 ? 8.308 -5.745 -7.538 1.00 86.62 124 THR A CA 1
ATOM 957 C C . THR A 1 124 ? 8.630 -6.730 -6.408 1.00 86.62 124 THR A C 1
ATOM 959 O O . THR A 1 124 ? 9.800 -7.020 -6.184 1.00 86.62 124 THR A O 1
ATOM 962 N N . GLY A 1 125 ? 7.613 -7.242 -5.700 1.00 85.12 125 GLY A N 1
ATOM 963 C CA . GLY A 1 125 ? 7.771 -8.117 -4.538 1.00 85.12 125 GLY A CA 1
ATOM 964 C C . GLY A 1 125 ? 8.004 -7.362 -3.228 1.00 85.12 125 GLY A C 1
ATOM 965 O O . GLY A 1 125 ? 8.177 -7.989 -2.188 1.00 85.12 125 GLY A O 1
ATOM 966 N N . ARG A 1 126 ? 8.001 -6.022 -3.248 1.00 87.94 126 ARG A N 1
ATOM 967 C CA . ARG A 1 126 ? 8.092 -5.207 -2.030 1.00 87.94 126 ARG A CA 1
ATOM 968 C C . ARG A 1 126 ? 6.733 -5.096 -1.362 1.00 87.94 126 ARG A C 1
ATOM 970 O O . ARG A 1 126 ? 5.748 -4.771 -2.037 1.00 87.94 126 ARG A O 1
ATOM 977 N N . THR A 1 127 ? 6.713 -5.287 -0.050 1.00 89.75 127 THR A N 1
ATOM 978 C CA . THR A 1 127 ? 5.536 -5.081 0.795 1.00 89.75 127 THR A CA 1
ATOM 979 C C . THR A 1 127 ? 5.624 -3.710 1.438 1.00 89.75 127 THR A C 1
ATOM 981 O O . THR A 1 127 ? 6.661 -3.329 1.976 1.00 89.75 127 THR A O 1
ATOM 984 N N . PHE A 1 128 ? 4.538 -2.960 1.353 1.00 92.31 128 PHE A N 1
ATOM 985 C CA . PHE A 1 128 ? 4.371 -1.670 2.000 1.00 92.31 128 PHE A CA 1
ATOM 986 C C . PHE A 1 128 ? 3.361 -1.838 3.128 1.00 92.31 128 PHE A C 1
ATOM 988 O O . PHE A 1 128 ? 2.349 -2.513 2.946 1.00 92.31 128 PHE A O 1
ATOM 995 N N . ALA A 1 129 ? 3.640 -1.220 4.264 1.00 92.31 129 ALA A N 1
ATOM 996 C CA . ALA A 1 129 ? 2.778 -1.158 5.424 1.00 92.31 129 ALA A CA 1
ATOM 997 C C . ALA A 1 129 ? 2.454 0.302 5.754 1.00 92.31 129 ALA A C 1
ATOM 999 O O . ALA A 1 129 ? 3.300 1.195 5.618 1.00 92.31 129 ALA A O 1
ATOM 1000 N N . TYR A 1 130 ? 1.213 0.516 6.168 1.00 94.88 130 TYR A N 1
ATOM 1001 C CA . TYR A 1 130 ? 0.695 1.746 6.740 1.00 94.88 130 TYR A CA 1
ATOM 1002 C C . TYR A 1 130 ? 0.113 1.380 8.100 1.00 94.88 130 TYR A C 1
ATOM 1004 O O . TYR A 1 130 ? -0.850 0.622 8.177 1.00 94.88 130 TYR A O 1
ATOM 1012 N N . GLU A 1 131 ? 0.706 1.901 9.156 1.00 93.81 131 GLU A N 1
ATOM 1013 C CA . GLU A 1 131 ? 0.311 1.648 10.531 1.00 93.81 131 GLU A CA 1
ATOM 1014 C C . GLU A 1 131 ? -0.150 2.962 11.142 1.00 93.81 131 GLU A C 1
ATOM 1016 O O . GLU A 1 131 ? 0.519 3.986 11.005 1.00 93.81 131 GLU A O 1
ATOM 1021 N N . TYR A 1 132 ? -1.325 2.930 11.750 1.00 94.19 132 TYR A N 1
ATOM 1022 C CA . TYR A 1 132 ? -1.883 4.035 12.502 1.00 94.19 132 TYR A CA 1
ATOM 1023 C C . TYR A 1 132 ? -2.010 3.603 13.952 1.00 94.19 132 TYR A C 1
ATOM 1025 O O . TYR A 1 132 ? -2.544 2.525 14.226 1.00 94.19 132 TYR A O 1
ATOM 1033 N N . GLN A 1 133 ? -1.539 4.445 14.861 1.00 93.50 133 GLN A N 1
ATOM 1034 C CA . GLN A 1 133 ? -1.658 4.220 16.291 1.00 93.50 133 GLN A CA 1
ATOM 1035 C C . GLN A 1 133 ? -1.743 5.566 17.005 1.00 93.50 133 GLN A C 1
ATOM 1037 O O . GLN A 1 133 ? -0.817 6.365 16.910 1.00 93.50 133 GLN A O 1
ATOM 1042 N N . ASP A 1 134 ? -2.852 5.812 17.704 1.00 89.19 134 ASP A N 1
ATOM 1043 C CA . ASP A 1 134 ? -3.038 6.978 18.584 1.00 89.19 134 ASP A CA 1
ATOM 1044 C C . ASP A 1 134 ? -2.683 8.329 17.917 1.00 89.19 134 ASP A C 1
ATOM 1046 O O . ASP A 1 134 ? -1.952 9.163 18.445 1.00 89.19 134 ASP A O 1
ATOM 1050 N N . GLY A 1 135 ? -3.156 8.534 16.682 1.00 87.06 135 GLY A N 1
ATOM 1051 C CA . GLY A 1 135 ? -2.890 9.760 15.918 1.00 87.06 135 GLY A CA 1
ATOM 1052 C C . GLY A 1 135 ? -1.558 9.791 15.164 1.00 87.06 135 GLY A C 1
ATOM 1053 O O . GLY A 1 135 ? -1.354 10.689 14.344 1.00 87.06 135 GLY A O 1
ATOM 1054 N N . GLU A 1 136 ? -0.676 8.817 15.373 1.00 91.31 136 GLU A N 1
ATOM 1055 C CA . GLU A 1 136 ? 0.593 8.695 14.662 1.00 91.31 136 GLU A CA 1
ATOM 1056 C C . GLU A 1 136 ? 0.479 7.744 13.463 1.00 91.31 136 GLU A C 1
ATOM 1058 O O . GLU A 1 136 ? -0.195 6.716 13.514 1.00 91.31 136 GLU A O 1
ATOM 1063 N N . VAL A 1 137 ? 1.150 8.093 12.360 1.00 94.31 137 VAL A N 1
ATOM 1064 C CA . VAL A 1 137 ? 1.190 7.284 11.136 1.00 94.31 137 VAL A CA 1
ATOM 1065 C C . VAL A 1 137 ? 2.618 6.843 10.857 1.00 94.31 137 VAL A C 1
ATOM 1067 O O . VAL A 1 137 ? 3.475 7.658 10.514 1.00 94.31 137 VAL A O 1
ATOM 1070 N N . THR A 1 138 ? 2.838 5.534 10.879 1.00 94.44 138 THR A N 1
ATOM 1071 C CA . THR A 1 138 ? 4.102 4.905 10.506 1.00 94.44 138 THR A CA 1
ATOM 1072 C C . THR A 1 138 ? 3.971 4.219 9.147 1.00 94.44 138 THR A C 1
ATOM 1074 O O . THR A 1 138 ? 3.078 3.411 8.902 1.00 94.44 138 THR A O 1
ATOM 1077 N N . ARG A 1 139 ? 4.877 4.541 8.219 1.00 93.50 139 ARG A N 1
ATOM 1078 C CA . ARG A 1 139 ? 4.903 3.980 6.859 1.00 93.50 139 ARG A CA 1
ATOM 1079 C C . ARG A 1 139 ? 6.205 3.239 6.641 1.00 93.50 139 ARG A C 1
ATOM 1081 O O . ARG A 1 139 ? 7.266 3.857 6.609 1.00 93.50 139 ARG A O 1
ATOM 1088 N N . THR A 1 140 ? 6.129 1.922 6.477 1.00 92.19 140 THR A N 1
ATOM 1089 C CA . THR A 1 140 ? 7.317 1.076 6.296 1.00 92.19 140 THR A CA 1
ATOM 1090 C C . THR A 1 140 ? 7.225 0.173 5.078 1.00 92.19 140 THR A C 1
ATOM 1092 O O . THR A 1 140 ? 6.150 -0.188 4.611 1.00 92.19 140 THR A O 1
ATOM 1095 N N . ARG A 1 141 ? 8.374 -0.111 4.479 1.00 90.50 141 ARG A N 1
ATOM 1096 C CA . ARG A 1 141 ? 8.533 -0.948 3.299 1.00 90.50 141 ARG A CA 1
ATOM 1097 C C . ARG A 1 141 ? 9.511 -2.047 3.654 1.00 90.50 141 ARG A C 1
ATOM 1099 O O . ARG A 1 141 ? 10.567 -1.773 4.217 1.00 90.50 141 ARG A O 1
ATOM 1106 N N . THR A 1 142 ? 9.189 -3.261 3.241 1.00 87.62 142 THR A N 1
ATOM 1107 C CA . THR A 1 142 ? 10.024 -4.444 3.429 1.00 87.62 142 THR A CA 1
ATOM 1108 C C . THR A 1 142 ? 10.256 -5.122 2.082 1.00 87.62 142 THR A C 1
ATOM 1110 O O . THR A 1 142 ? 9.340 -5.254 1.264 1.00 87.62 142 THR A O 1
ATOM 1113 N N . GLY A 1 143 ? 11.496 -5.536 1.827 1.00 78.88 143 GLY A N 1
ATOM 1114 C CA . GLY A 1 143 ? 11.879 -6.275 0.626 1.00 78.88 143 GLY A CA 1
ATOM 1115 C C . GLY A 1 143 ? 13.365 -6.632 0.620 1.00 78.88 143 GLY A C 1
ATOM 1116 O O . GLY A 1 143 ? 14.159 -5.977 1.283 1.00 78.88 143 GLY A O 1
ATOM 1117 N N . ASN A 1 144 ? 13.734 -7.669 -0.140 1.00 60.50 144 ASN A N 1
ATOM 1118 C CA . ASN A 1 144 ? 15.122 -8.046 -0.452 1.00 60.50 144 ASN A CA 1
ATOM 1119 C C . ASN A 1 144 ? 16.090 -8.091 0.754 1.00 60.50 144 ASN A C 1
ATOM 1121 O O . ASN A 1 144 ? 17.188 -7.554 0.673 1.00 60.50 144 ASN A O 1
ATOM 1125 N N . ALA A 1 145 ? 15.693 -8.755 1.846 1.00 52.53 145 ALA A N 1
ATOM 1126 C CA . ALA A 1 145 ? 16.501 -8.960 3.061 1.00 52.53 145 ALA A CA 1
ATOM 1127 C C . ALA A 1 145 ? 16.823 -7.704 3.902 1.00 52.53 145 ALA A C 1
ATOM 1129 O O . ALA A 1 145 ? 17.550 -7.808 4.888 1.00 52.53 145 ALA A O 1
ATOM 1130 N N . GLU A 1 146 ? 16.246 -6.546 3.581 1.00 57.75 146 GLU A N 1
ATOM 1131 C CA . GLU A 1 146 ? 16.320 -5.353 4.427 1.00 57.75 146 GLU A CA 1
ATOM 1132 C C . GLU A 1 146 ? 15.158 -5.336 5.432 1.00 57.75 146 GLU A C 1
ATOM 1134 O O . GLU A 1 146 ? 14.025 -5.717 5.112 1.00 57.75 146 GLU A O 1
ATOM 1139 N N . GLY A 1 147 ? 15.448 -4.899 6.663 1.00 67.19 147 GLY A N 1
ATOM 1140 C CA . GLY A 1 147 ? 14.429 -4.631 7.679 1.00 67.19 147 GLY A CA 1
ATOM 1141 C C . GLY A 1 147 ? 13.448 -3.529 7.244 1.00 67.19 147 GLY A C 1
ATOM 1142 O O . GLY A 1 147 ? 13.589 -2.956 6.162 1.00 67.19 147 GLY A O 1
ATOM 1143 N N . PRO A 1 148 ? 12.433 -3.212 8.062 1.00 79.12 148 PRO A N 1
ATOM 1144 C CA . PRO A 1 148 ? 11.461 -2.175 7.730 1.00 79.12 148 PRO A CA 1
ATOM 1145 C C . PRO A 1 148 ? 12.155 -0.820 7.516 1.00 79.12 148 PRO A C 1
ATOM 1147 O O . PRO A 1 148 ? 12.806 -0.311 8.425 1.00 79.12 148 PRO A O 1
ATOM 1150 N N . VAL A 1 149 ? 12.010 -0.230 6.325 1.00 86.38 149 VAL A N 1
ATOM 1151 C CA . VAL A 1 149 ? 12.526 1.115 6.005 1.00 86.38 149 VAL A CA 1
ATOM 1152 C C . VAL A 1 149 ? 11.389 2.084 5.671 1.00 86.38 149 VAL A C 1
ATOM 1154 O O . VAL A 1 149 ? 10.385 1.645 5.103 1.00 86.38 149 VAL A O 1
ATOM 1157 N N . PRO A 1 150 ? 11.516 3.390 5.965 1.00 87.19 150 PRO A N 1
ATOM 1158 C CA . PRO A 1 150 ? 10.521 4.387 5.565 1.00 87.19 150 PRO A CA 1
ATOM 1159 C C . PRO A 1 150 ? 10.327 4.466 4.041 1.00 87.19 150 PRO A C 1
ATOM 1161 O O . PRO A 1 150 ? 11.251 4.164 3.276 1.00 87.19 150 PRO A O 1
ATOM 1164 N N . TRP A 1 151 ? 9.141 4.886 3.585 1.00 87.31 151 TRP A N 1
ATOM 1165 C CA . TRP A 1 151 ? 8.827 5.050 2.154 1.00 87.31 151 TRP A CA 1
ATOM 1166 C C . TRP A 1 151 ? 7.933 6.231 1.809 1.00 87.31 151 TRP A C 1
ATOM 1168 O O . TRP A 1 151 ? 7.247 6.766 2.703 1.00 87.31 151 TRP A O 1
#

pLDDT: mean 83.79, std 14.03, range [39.44, 95.19]